Protein AF-A0AAE7NHY8-F1 (afdb_monomer_lite)

Secondary structure (DSSP, 8-state):
---SEEEEEPTTSEEEEEEPP-SSSSPPHHHHHHHHTT-EEEGGGTEEEEEHHHHHHHHHHHHTTTTTTGGG-

Foldseek 3Di:
DPQQWDWDDDPVQKIWIAGNDPVPPPQDPLNVLCVVLPWDQDVVSNTTIDHPVSVVVSVVCVVVVVPVVVVVD

Radius of gyration: 11.76 Å; chains: 1; bounding box: 28×27×30 Å

pLDDT: mean 73.17, std 14.22, range [38.75, 88.69]

Sequence (73 aa):
MFPPFTINKTDSGRVIVRPLEDGHGIKNRVDRLCEAFGGRYVDQEEGYVMTKAGVANMEAAYVKGRESFFWLL

Structure (mmCIF, N/CA/C/O backbone):
data_AF-A0AAE7NHY8-F1
#
_entry.id   AF-A0AAE7NHY8-F1
#
loop_
_atom_site.group_PDB
_atom_site.id
_atom_site.type_symbol
_atom_site.label_atom_id
_atom_site.label_alt_id
_atom_site.label_comp_id
_atom_site.label_asym_id
_atom_site.label_entity_id
_atom_site.label_seq_id
_atom_site.pdbx_PDB_ins_code
_atom_site.Cartn_x
_atom_site.Cartn_y
_atom_site.Cartn_z
_atom_site.occupancy
_atom_site.B_iso_or_equiv
_atom_site.auth_seq_id
_atom_site.auth_comp_id
_atom_site.auth_asym_id
_atom_site.auth_atom_id
_atom_site.pdbx_PDB_model_num
ATOM 1 N N . MET A 1 1 ? 15.118 7.714 -4.683 1.00 45.84 1 MET A N 1
ATOM 2 C CA . MET A 1 1 ? 14.097 7.474 -5.720 1.00 45.84 1 MET A CA 1
ATOM 3 C C . MET A 1 1 ? 12.750 7.646 -5.039 1.00 45.84 1 MET A C 1
ATOM 5 O O . MET A 1 1 ? 12.477 6.898 -4.109 1.00 45.84 1 MET A O 1
ATOM 9 N N . PHE A 1 2 ? 12.008 8.709 -5.361 1.00 48.03 2 PHE A N 1
ATOM 10 C CA . PHE A 1 2 ? 10.673 8.934 -4.795 1.00 48.03 2 PHE A CA 1
ATOM 11 C C . PHE A 1 2 ? 9.769 7.765 -5.219 1.00 48.03 2 PHE A C 1
ATOM 13 O O . PHE A 1 2 ? 9.857 7.357 -6.380 1.00 48.03 2 PHE A O 1
ATOM 20 N N . PRO A 1 3 ? 8.965 7.175 -4.322 1.00 59.34 3 PRO A N 1
ATOM 21 C CA . PRO A 1 3 ? 8.014 6.157 -4.740 1.00 59.34 3 PRO A CA 1
ATOM 22 C C . PRO A 1 3 ? 7.046 6.753 -5.784 1.00 59.34 3 PRO A C 1
ATOM 24 O O . PRO A 1 3 ? 6.570 7.870 -5.577 1.00 59.34 3 PRO A O 1
ATOM 27 N N . PRO A 1 4 ? 6.739 6.052 -6.892 1.00 72.19 4 PRO A N 1
ATOM 28 C CA . PRO A 1 4 ? 5.797 6.487 -7.923 1.00 72.19 4 PRO A CA 1
ATOM 29 C C . PRO A 1 4 ? 4.352 6.291 -7.435 1.00 72.19 4 PRO A C 1
ATOM 31 O O . PRO A 1 4 ? 3.524 5.684 -8.109 1.00 72.19 4 PRO A O 1
ATOM 34 N N . PHE A 1 5 ? 4.066 6.716 -6.204 1.00 73.94 5 PHE A N 1
ATOM 35 C CA . PHE A 1 5 ? 2.752 6.634 -5.589 1.00 73.94 5 PHE A CA 1
ATOM 36 C C . PHE A 1 5 ? 2.590 7.658 -4.473 1.00 73.94 5 PHE A C 1
ATOM 38 O O . PHE A 1 5 ? 3.549 8.047 -3.805 1.00 73.94 5 PHE A O 1
ATOM 45 N N . THR A 1 6 ? 1.347 8.070 -4.250 1.00 79.50 6 THR A N 1
ATOM 46 C CA . THR A 1 6 ? 0.961 8.941 -3.140 1.00 79.50 6 THR A CA 1
ATOM 47 C C . THR A 1 6 ? 0.103 8.174 -2.144 1.00 79.50 6 THR A C 1
ATOM 49 O O . THR A 1 6 ? -0.642 7.266 -2.510 1.00 79.50 6 THR A O 1
ATOM 52 N N . ILE A 1 7 ? 0.237 8.514 -0.862 1.00 81.88 7 ILE A N 1
ATOM 53 C CA . ILE A 1 7 ? -0.484 7.868 0.234 1.00 81.88 7 ILE A CA 1
ATOM 54 C C . ILE A 1 7 ? -1.354 8.922 0.922 1.00 81.88 7 ILE A C 1
ATOM 56 O O . ILE A 1 7 ? -0.837 9.800 1.611 1.00 81.88 7 ILE A O 1
ATOM 60 N N . ASN A 1 8 ? -2.672 8.811 0.779 1.00 81.31 8 ASN A N 1
ATOM 61 C CA . ASN A 1 8 ? -3.644 9.665 1.455 1.00 81.31 8 ASN A CA 1
ATOM 62 C C . ASN A 1 8 ? -4.253 8.920 2.646 1.00 81.31 8 ASN A C 1
ATOM 64 O O . ASN A 1 8 ? -4.741 7.799 2.516 1.00 81.31 8 ASN A O 1
ATOM 68 N N . LYS A 1 9 ? -4.217 9.519 3.838 1.00 76.06 9 LYS A N 1
ATOM 69 C CA . LYS A 1 9 ? -4.869 8.946 5.024 1.00 76.06 9 LYS A CA 1
ATOM 70 C C . LYS A 1 9 ? -6.319 9.408 5.065 1.00 76.06 9 LYS A C 1
ATOM 72 O O . LYS A 1 9 ? -6.578 10.597 4.939 1.00 76.06 9 LYS A O 1
ATOM 77 N N . THR A 1 10 ? -7.237 8.473 5.282 1.00 71.50 10 THR A N 1
ATOM 78 C CA . THR A 1 10 ? -8.647 8.786 5.548 1.00 71.50 10 THR A CA 1
ATOM 79 C C . THR A 1 10 ? -8.906 8.767 7.055 1.00 71.50 10 THR A C 1
ATOM 81 O O . THR A 1 10 ? -8.266 8.002 7.785 1.00 71.50 10 THR A O 1
ATOM 84 N N . ASP A 1 11 ? -9.873 9.559 7.520 1.00 65.94 11 ASP A N 1
ATOM 8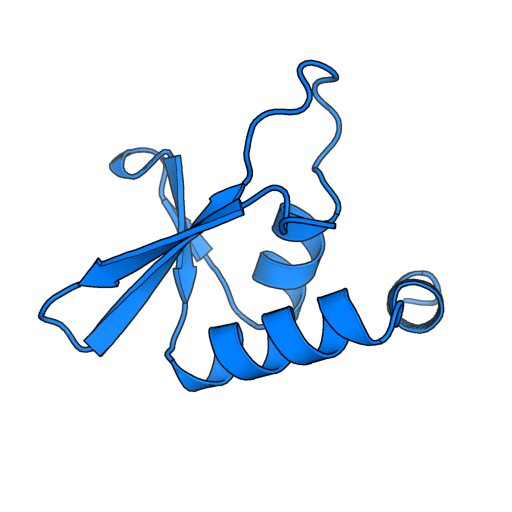5 C CA . ASP A 1 11 ? -10.294 9.621 8.930 1.00 65.94 11 ASP A CA 1
ATOM 86 C C . ASP A 1 11 ? -10.768 8.265 9.488 1.00 65.94 11 ASP A C 1
ATOM 88 O O . ASP A 1 11 ? -10.667 7.996 10.681 1.00 65.94 11 ASP A O 1
ATOM 92 N N . SER A 1 12 ? -11.223 7.349 8.628 1.00 67.88 12 SER A N 1
ATOM 93 C CA . SER A 1 12 ? -11.747 6.033 9.025 1.00 67.88 12 SER A CA 1
ATOM 94 C C . SER A 1 12 ? -10.670 4.970 9.308 1.00 67.88 12 SER A C 1
ATOM 96 O O . SER A 1 12 ? -10.969 3.776 9.311 1.00 67.88 12 SER A O 1
ATOM 98 N N . GLY A 1 13 ? -9.401 5.359 9.480 1.00 69.88 13 GLY A N 1
ATOM 99 C CA . GLY A 1 13 ? -8.286 4.424 9.703 1.00 69.88 13 GLY A CA 1
ATOM 100 C C . GLY A 1 13 ? -7.871 3.622 8.461 1.00 69.88 13 GLY A C 1
ATOM 101 O O . GLY A 1 13 ? -7.035 2.717 8.550 1.00 69.88 13 GLY A O 1
ATOM 102 N N . ARG A 1 14 ? -8.434 3.959 7.296 1.00 77.00 14 ARG A N 1
ATOM 103 C CA . ARG A 1 14 ? -8.052 3.418 5.990 1.00 77.00 14 ARG A CA 1
ATOM 104 C C . ARG A 1 14 ? -7.080 4.367 5.301 1.00 77.00 14 ARG A C 1
ATOM 106 O O . ARG A 1 14 ? -7.084 5.576 5.538 1.00 77.00 14 ARG A O 1
ATOM 113 N N . VAL A 1 15 ? -6.232 3.814 4.455 1.00 86.50 15 VAL A N 1
ATOM 114 C CA . VAL A 1 15 ? -5.200 4.543 3.727 1.00 86.50 15 VAL A CA 1
ATOM 115 C C . VAL A 1 15 ? -5.385 4.272 2.246 1.00 86.50 15 VAL A C 1
ATOM 117 O O . VAL A 1 15 ? -5.627 3.136 1.859 1.00 86.50 15 VAL A O 1
ATOM 120 N N . ILE A 1 16 ? -5.287 5.309 1.430 1.00 85.50 16 ILE A N 1
ATOM 121 C CA . ILE A 1 16 ? -5.464 5.239 -0.013 1.00 85.50 16 ILE A CA 1
ATOM 122 C C . ILE A 1 16 ? -4.106 5.398 -0.654 1.00 85.50 16 ILE A C 1
ATOM 124 O O . ILE A 1 16 ? -3.452 6.425 -0.486 1.00 85.50 16 ILE A O 1
ATOM 128 N N . VAL A 1 17 ? -3.689 4.374 -1.381 1.00 85.25 17 VAL A N 1
ATOM 129 C CA . VAL A 1 17 ? -2.482 4.409 -2.191 1.00 85.25 17 VAL A CA 1
ATOM 130 C C . VAL A 1 17 ? -2.888 4.696 -3.626 1.00 85.25 17 VAL A C 1
ATOM 132 O O . VAL A 1 17 ? -3.574 3.885 -4.241 1.00 85.25 17 VAL A O 1
ATOM 135 N N . ARG A 1 18 ? -2.453 5.830 -4.168 1.00 84.94 18 ARG A N 1
ATOM 136 C CA . ARG A 1 18 ? -2.644 6.168 -5.581 1.00 84.94 18 ARG A CA 1
ATOM 137 C C . ARG A 1 18 ? -1.333 5.939 -6.326 1.00 84.94 18 ARG A C 1
ATOM 139 O O . ARG A 1 18 ? -0.373 6.667 -6.050 1.00 84.94 18 ARG A O 1
ATOM 146 N N . PRO A 1 19 ? -1.253 4.939 -7.217 1.00 76.81 19 PRO A N 1
ATOM 147 C CA . PRO A 1 19 ? -0.150 4.830 -8.161 1.00 76.81 19 PRO A CA 1
ATOM 148 C C . PRO A 1 19 ? -0.103 6.101 -9.014 1.00 76.81 19 PRO A C 1
ATOM 150 O O . PRO A 1 19 ? -1.145 6.599 -9.430 1.00 76.81 19 PRO A O 1
ATOM 153 N N . LEU A 1 20 ? 1.084 6.643 -9.276 1.00 72.50 20 LEU A N 1
ATOM 154 C CA . LEU A 1 20 ? 1.225 7.640 -10.333 1.00 72.50 20 LEU A CA 1
ATOM 155 C C . LEU A 1 20 ? 1.167 6.891 -11.667 1.00 72.50 20 LEU A C 1
ATOM 157 O O . LEU A 1 20 ? 1.899 5.916 -11.854 1.00 72.50 20 LEU A O 1
ATOM 161 N N . GLU A 1 21 ? 0.251 7.296 -12.547 1.00 64.06 21 GLU A N 1
ATOM 162 C CA . GLU A 1 21 ? 0.100 6.714 -13.881 1.00 64.06 21 GLU A CA 1
ATOM 163 C C . GLU A 1 21 ? 1.428 6.785 -14.641 1.00 64.06 21 GLU A C 1
ATOM 165 O O . GLU A 1 21 ? 2.001 7.861 -14.804 1.00 64.06 21 GLU A O 1
ATOM 170 N N . ASP A 1 22 ? 1.901 5.641 -15.134 1.00 54.47 22 ASP A N 1
ATOM 171 C CA . ASP A 1 22 ? 3.092 5.581 -15.989 1.00 54.47 22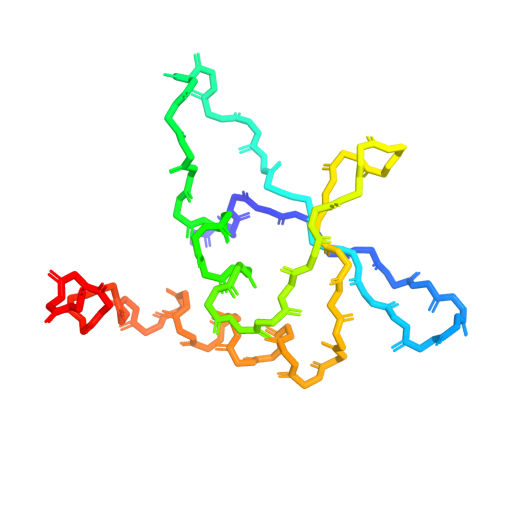 ASP A CA 1
ATOM 172 C C . ASP A 1 22 ? 2.720 5.701 -17.485 1.00 54.47 22 ASP A C 1
ATOM 174 O O . ASP A 1 22 ? 3.543 5.472 -18.358 1.00 54.47 22 ASP A O 1
ATOM 178 N N . GLY A 1 23 ? 1.464 6.023 -17.826 1.00 48.50 23 GLY A N 1
ATOM 179 C CA . GLY A 1 23 ? 1.005 6.241 -19.210 1.00 48.50 23 GLY A CA 1
ATOM 180 C C . GLY A 1 23 ? 1.005 5.004 -20.127 1.00 48.50 23 GLY A C 1
ATOM 181 O O . GLY A 1 23 ? 0.602 5.097 -21.284 1.00 48.50 23 GLY A O 1
ATOM 182 N N . HIS A 1 24 ? 1.426 3.836 -19.633 1.00 52.25 24 HIS A N 1
ATOM 183 C CA . HIS A 1 24 ? 1.620 2.625 -20.440 1.00 52.25 24 HIS A CA 1
ATOM 184 C C . HIS A 1 24 ? 0.460 1.611 -20.397 1.00 52.25 24 HIS A C 1
ATOM 186 O O . HIS A 1 24 ? 0.549 0.571 -21.049 1.00 52.25 24 HIS A O 1
ATOM 192 N N . GLY A 1 25 ? -0.618 1.857 -19.639 1.00 53.06 25 GLY A N 1
ATOM 193 C CA . GLY A 1 25 ? -1.780 0.948 -19.542 1.00 53.06 25 GLY A CA 1
ATOM 194 C C . GLY A 1 25 ? -1.487 -0.436 -18.929 1.00 53.06 25 GLY A C 1
ATOM 195 O O . GLY A 1 25 ? -2.381 -1.271 -18.804 1.00 53.06 25 GLY A O 1
ATOM 196 N N . ILE A 1 26 ? -0.239 -0.692 -18.529 1.00 55.97 26 ILE A N 1
ATOM 197 C CA . ILE A 1 26 ? 0.195 -1.890 -17.811 1.00 55.97 26 ILE A CA 1
ATOM 198 C C . ILE A 1 26 ? 0.090 -1.589 -16.319 1.00 55.97 26 ILE A C 1
ATOM 200 O O . ILE A 1 26 ? 0.706 -0.631 -15.860 1.00 55.97 26 ILE A O 1
ATOM 204 N N . LYS A 1 27 ? -0.617 -2.444 -15.560 1.00 66.12 27 LYS A N 1
ATOM 205 C CA . LYS A 1 27 ? -0.664 -2.364 -14.090 1.00 66.12 27 LYS A CA 1
ATOM 206 C C . LYS A 1 27 ? 0.742 -2.209 -13.520 1.00 66.12 27 LYS A C 1
ATOM 208 O O . LYS A 1 27 ? 1.582 -3.115 -13.659 1.00 66.12 27 LYS A O 1
ATOM 213 N N . ASN A 1 28 ? 0.947 -1.069 -12.878 1.00 73.44 28 ASN A N 1
ATOM 214 C CA . ASN A 1 28 ? 2.208 -0.574 -12.372 1.00 73.44 28 ASN A CA 1
ATOM 215 C C . ASN A 1 28 ? 2.667 -1.497 -11.238 1.00 73.44 28 ASN A C 1
ATOM 217 O O . ASN A 1 28 ? 1.895 -2.252 -10.640 1.00 73.44 28 ASN A O 1
ATOM 221 N N . ARG A 1 29 ? 3.950 -1.421 -10.890 1.00 75.12 29 ARG A N 1
ATOM 222 C CA . ARG A 1 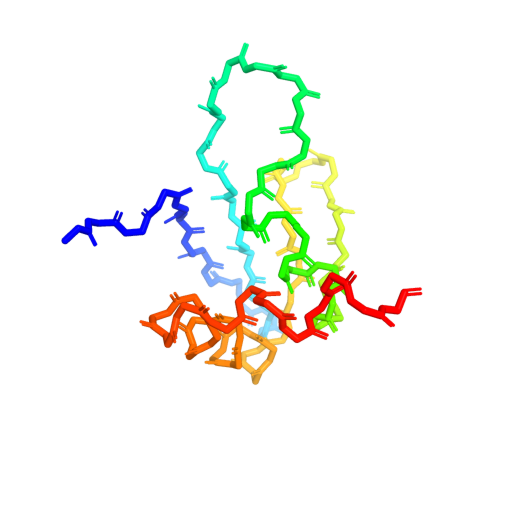29 ? 4.507 -2.165 -9.751 1.00 75.12 29 ARG A CA 1
ATOM 223 C C . ARG A 1 29 ? 3.703 -1.955 -8.460 1.00 75.12 29 ARG A C 1
ATOM 225 O O . ARG A 1 29 ? 3.535 -2.882 -7.671 1.00 75.12 29 ARG A O 1
ATOM 232 N N . VAL A 1 30 ? 3.226 -0.732 -8.252 1.00 78.31 30 VAL A N 1
ATOM 233 C CA . VAL A 1 30 ? 2.482 -0.325 -7.058 1.00 78.31 30 VAL A CA 1
ATOM 234 C C . VAL A 1 30 ? 1.122 -1.010 -7.010 1.00 78.31 30 VAL A C 1
ATOM 236 O O . VAL A 1 30 ? 0.810 -1.603 -5.986 1.00 78.31 30 VAL A O 1
ATOM 239 N N . ASP A 1 31 ? 0.368 -1.015 -8.111 1.00 81.19 31 ASP A N 1
ATOM 240 C CA . ASP A 1 31 ? -0.934 -1.680 -8.226 1.00 81.19 31 ASP A CA 1
ATOM 241 C C . ASP A 1 31 ? -0.865 -3.141 -7.790 1.00 81.19 31 ASP A C 1
ATOM 243 O O . ASP A 1 31 ? -1.633 -3.587 -6.939 1.00 81.19 31 ASP A O 1
ATOM 247 N N . ARG A 1 32 ? 0.126 -3.874 -8.306 1.00 80.38 32 ARG A N 1
ATOM 248 C CA . ARG A 1 32 ? 0.298 -5.301 -8.004 1.00 80.38 32 ARG A CA 1
ATOM 249 C C . ARG A 1 32 ? 0.623 -5.540 -6.537 1.00 80.38 32 ARG A C 1
ATOM 251 O O . ARG A 1 32 ? 0.098 -6.470 -5.930 1.00 80.38 32 ARG A O 1
ATOM 258 N N . LEU A 1 33 ? 1.488 -4.708 -5.956 1.00 82.06 33 LEU A N 1
ATOM 259 C CA . LEU A 1 33 ? 1.814 -4.811 -4.537 1.00 82.06 33 LEU A CA 1
ATOM 260 C C . LEU A 1 33 ? 0.607 -4.432 -3.672 1.00 82.06 33 LEU A C 1
ATOM 262 O O . LEU A 1 33 ? 0.340 -5.101 -2.678 1.00 82.06 33 LEU A O 1
ATOM 266 N N . CYS A 1 34 ? -0.149 -3.403 -4.055 1.00 85.56 34 CYS A N 1
ATOM 267 C CA . CYS A 1 34 ? -1.390 -3.050 -3.384 1.00 85.56 34 CYS A CA 1
ATOM 268 C C . CYS A 1 34 ? -2.355 -4.237 -3.370 1.00 85.56 34 CYS A C 1
ATOM 270 O O . CYS A 1 34 ? -2.803 -4.610 -2.291 1.00 85.56 34 CYS A O 1
ATOM 272 N N . GLU A 1 35 ? -2.603 -4.888 -4.507 1.00 85.25 35 GLU A N 1
ATOM 273 C CA . GLU A 1 35 ? -3.453 -6.084 -4.582 1.00 85.25 35 GLU A CA 1
ATOM 274 C C . GLU A 1 35 ? -2.917 -7.237 -3.713 1.00 85.25 35 GLU A C 1
ATOM 276 O O . GLU A 1 35 ? -3.666 -7.821 -2.928 1.00 85.25 35 GLU A O 1
ATOM 281 N N . ALA A 1 36 ? -1.611 -7.517 -3.771 1.00 84.69 36 ALA A N 1
ATOM 282 C CA . ALA A 1 36 ? -0.977 -8.596 -3.009 1.00 84.69 36 ALA A CA 1
ATOM 283 C C . ALA A 1 36 ? -1.061 -8.408 -1.483 1.00 84.69 36 ALA A C 1
ATOM 285 O O . ALA A 1 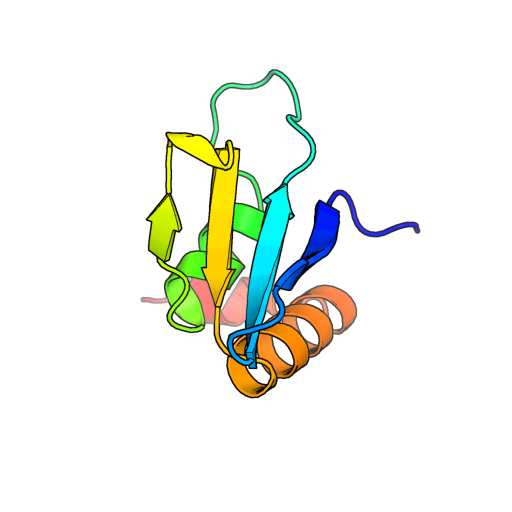36 ? -1.159 -9.382 -0.736 1.00 84.69 36 ALA A O 1
ATOM 286 N N . PHE A 1 37 ? -1.042 -7.162 -1.006 1.00 86.19 37 PHE A N 1
ATOM 287 C CA . PHE A 1 37 ? -1.141 -6.825 0.418 1.00 86.19 37 PHE A CA 1
ATOM 288 C C . PHE A 1 37 ? -2.569 -6.456 0.856 1.00 86.19 37 PHE A C 1
ATOM 290 O O . PHE A 1 37 ? -2.757 -5.810 1.892 1.00 86.19 37 PHE A O 1
ATOM 297 N N . GLY A 1 38 ? -3.581 -6.891 0.096 1.00 84.81 38 GLY A N 1
ATOM 298 C CA . GLY A 1 38 ? -4.995 -6.780 0.467 1.00 84.81 38 GLY A CA 1
ATOM 299 C C . GLY A 1 38 ? -5.629 -5.423 0.161 1.00 84.81 38 GLY A C 1
ATOM 300 O O . GLY A 1 38 ? -6.629 -5.053 0.776 1.00 84.81 38 GLY A O 1
ATOM 301 N N . GLY A 1 39 ? -5.039 -4.661 -0.754 1.00 87.38 39 GLY A N 1
ATOM 302 C CA . GLY A 1 39 ? -5.596 -3.423 -1.267 1.00 87.38 39 GLY A CA 1
ATOM 303 C C . GLY A 1 39 ? -6.719 -3.665 -2.254 1.00 87.38 39 GLY A C 1
ATOM 304 O O . GLY A 1 39 ? -6.652 -4.546 -3.107 1.00 87.38 39 GLY A O 1
ATOM 305 N N . ARG A 1 40 ? -7.763 -2.845 -2.140 1.00 87.50 40 ARG A N 1
ATOM 306 C CA . ARG A 1 40 ? -8.914 -2.873 -3.036 1.00 87.50 40 ARG A CA 1
ATOM 307 C C . ARG A 1 40 ? -8.954 -1.590 -3.842 1.00 87.50 40 ARG A C 1
ATOM 309 O O . ARG A 1 40 ? -9.008 -0.512 -3.253 1.00 87.50 40 ARG A O 1
ATOM 316 N N . TYR A 1 41 ? -8.948 -1.721 -5.163 1.00 86.12 41 TYR A N 1
ATOM 317 C CA . TYR A 1 41 ? -9.097 -0.574 -6.046 1.00 86.12 41 TYR A CA 1
ATOM 318 C C . TYR A 1 41 ? -10.484 0.054 -5.871 1.00 86.12 41 TYR A C 1
ATOM 320 O O . TYR A 1 41 ? -11.499 -0.652 -5.833 1.00 86.12 41 TYR A O 1
ATOM 328 N N . VAL A 1 42 ? -10.510 1.374 -5.729 1.00 85.44 42 VAL A N 1
ATOM 329 C CA . VAL A 1 42 ? -11.710 2.197 -5.636 1.00 85.44 42 VAL A CA 1
ATOM 330 C C . VAL A 1 42 ? -11.612 3.264 -6.711 1.00 85.44 42 VAL A C 1
ATOM 332 O O . VAL A 1 42 ? -10.801 4.179 -6.611 1.00 85.44 42 VAL A O 1
ATOM 335 N N . ASP A 1 43 ? -12.470 3.122 -7.717 1.00 79.31 43 ASP A N 1
ATOM 336 C CA . ASP A 1 43 ? -12.528 3.974 -8.907 1.00 79.31 43 ASP A CA 1
ATOM 337 C C . ASP A 1 43 ? -12.710 5.458 -8.553 1.00 79.31 43 ASP A C 1
ATOM 339 O O . ASP A 1 43 ? -11.947 6.302 -8.999 1.00 79.31 43 ASP A O 1
ATOM 343 N N . GLN A 1 44 ? -13.617 5.764 -7.616 1.00 79.94 44 GLN A N 1
ATOM 344 C CA . GLN A 1 44 ? -13.883 7.134 -7.155 1.00 79.94 44 GLN A CA 1
ATOM 345 C C . GLN A 1 44 ? -12.655 7.847 -6.561 1.00 79.94 44 GLN A C 1
ATOM 347 O O . GLN A 1 44 ? -12.577 9.071 -6.588 1.00 79.94 44 GLN A O 1
ATOM 352 N N . GLU A 1 45 ? -11.726 7.090 -5.980 1.00 76.75 45 GLU A N 1
ATOM 353 C CA . GLU A 1 45 ? -10.511 7.617 -5.352 1.00 76.75 45 GLU A CA 1
ATOM 354 C C . GLU A 1 45 ? -9.282 7.426 -6.246 1.00 76.75 45 GLU A C 1
ATOM 356 O O . GLU A 1 45 ? -8.175 7.761 -5.816 1.00 76.75 45 GLU A O 1
ATOM 361 N N . GLU A 1 46 ? -9.471 6.843 -7.437 1.00 80.75 46 GLU A N 1
ATOM 362 C CA . GLU A 1 46 ? -8.433 6.469 -8.401 1.00 80.75 46 GLU A CA 1
ATOM 363 C C . GLU A 1 46 ? -7.235 5.789 -7.715 1.00 80.75 46 GLU A C 1
ATOM 365 O O . GLU A 1 46 ? -6.068 6.128 -7.922 1.00 80.75 46 GLU A O 1
ATOM 370 N N . GLY A 1 47 ? -7.518 4.850 -6.805 1.00 85.31 47 GLY A N 1
ATOM 371 C CA . GLY A 1 47 ? -6.482 4.259 -5.963 1.00 85.31 47 GLY A CA 1
ATOM 372 C C . GLY A 1 47 ? -6.921 3.062 -5.133 1.00 85.31 47 GLY A C 1
ATOM 373 O O . GLY A 1 47 ? -8.076 2.642 -5.131 1.00 85.31 47 GLY A O 1
ATOM 374 N N . TYR A 1 48 ? -5.967 2.501 -4.397 1.00 87.62 48 TYR A N 1
ATOM 375 C CA . TYR A 1 48 ? -6.144 1.314 -3.573 1.00 87.62 48 TYR A CA 1
ATOM 376 C C . TYR A 1 48 ? -6.388 1.677 -2.119 1.00 87.62 48 TYR A C 1
ATOM 378 O O . TYR A 1 48 ? -5.505 2.185 -1.428 1.00 87.62 48 TYR A O 1
ATOM 386 N N . VAL A 1 49 ? -7.571 1.333 -1.624 1.00 88.69 49 VAL A N 1
ATOM 387 C CA . VAL A 1 49 ? -7.887 1.398 -0.200 1.00 88.69 49 VAL A CA 1
ATOM 388 C C . VAL A 1 49 ? -7.233 0.216 0.509 1.00 88.69 49 VAL A C 1
ATOM 390 O O . VAL A 1 49 ? -7.459 -0.944 0.165 1.00 88.69 49 VAL A O 1
ATOM 393 N N . MET A 1 50 ? -6.437 0.518 1.529 1.00 88.25 50 MET A N 1
ATOM 394 C CA . MET A 1 50 ? -5.631 -0.419 2.302 1.00 88.25 50 MET A CA 1
ATOM 395 C C . MET A 1 50 ? -5.689 -0.103 3.797 1.00 88.25 50 MET A C 1
ATOM 397 O O . MET A 1 50 ? -5.968 1.019 4.226 1.00 88.25 50 MET A O 1
ATOM 401 N N . THR A 1 51 ? -5.388 -1.100 4.626 1.00 87.75 51 THR A N 1
ATOM 402 C CA . THR A 1 51 ? -5.134 -0.868 6.053 1.00 87.75 51 THR A CA 1
ATOM 403 C C . THR A 1 51 ? -3.743 -0.269 6.250 1.00 87.75 51 THR A C 1
ATOM 405 O O . THR A 1 51 ? -2.839 -0.480 5.441 1.00 87.75 51 THR A O 1
ATOM 408 N N . LYS A 1 52 ? -3.524 0.417 7.377 1.00 84.12 52 LYS A N 1
ATOM 409 C CA . LYS A 1 52 ? -2.198 0.944 7.744 1.00 84.12 52 LYS A CA 1
ATOM 410 C C . LYS A 1 52 ? -1.106 -0.140 7.743 1.00 84.12 52 LYS A C 1
ATOM 412 O O . LYS A 1 52 ? 0.019 0.127 7.336 1.00 84.12 52 LYS A O 1
ATOM 417 N N . ALA A 1 53 ? -1.446 -1.360 8.169 1.00 83.81 53 ALA A N 1
ATOM 418 C CA . ALA A 1 53 ? -0.525 -2.497 8.161 1.00 83.81 53 ALA A CA 1
ATOM 419 C C . ALA A 1 53 ? -0.221 -2.982 6.730 1.00 83.81 53 ALA A C 1
ATOM 421 O O . ALA A 1 53 ? 0.929 -3.276 6.415 1.00 83.81 53 ALA A O 1
ATOM 422 N N . GLY A 1 54 ? -1.233 -3.025 5.854 1.00 84.19 54 GLY A N 1
ATOM 423 C CA . GLY A 1 54 ? -1.062 -3.367 4.439 1.00 84.19 54 GLY A CA 1
ATOM 424 C C . GLY A 1 54 ? -0.146 -2.383 3.710 1.00 84.19 54 GLY A C 1
ATOM 425 O O . GLY A 1 54 ? 0.758 -2.809 2.997 1.00 84.19 54 GLY A O 1
ATOM 426 N N . VAL A 1 55 ? -0.306 -1.080 3.967 1.00 84.38 55 VAL A N 1
ATOM 427 C CA . VAL A 1 55 ? 0.566 -0.039 3.398 1.00 84.38 55 VAL A CA 1
ATOM 428 C C . VAL A 1 55 ? 2.009 -0.185 3.877 1.00 84.38 55 VAL A C 1
ATOM 430 O O . VAL A 1 55 ? 2.911 -0.202 3.050 1.00 84.38 55 VAL A O 1
ATOM 433 N N . ALA A 1 56 ? 2.241 -0.3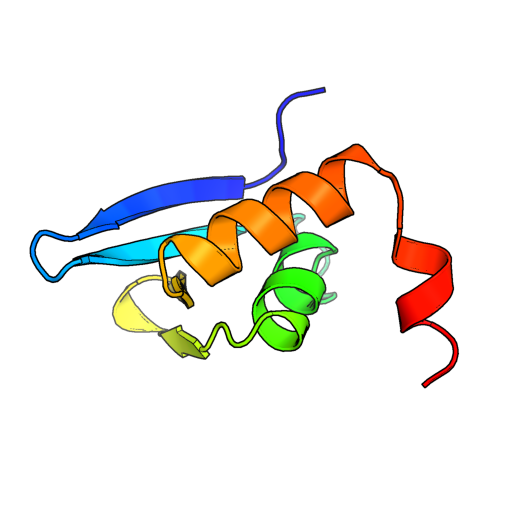91 5.177 1.00 83.56 56 ALA A N 1
ATOM 434 C CA . ALA 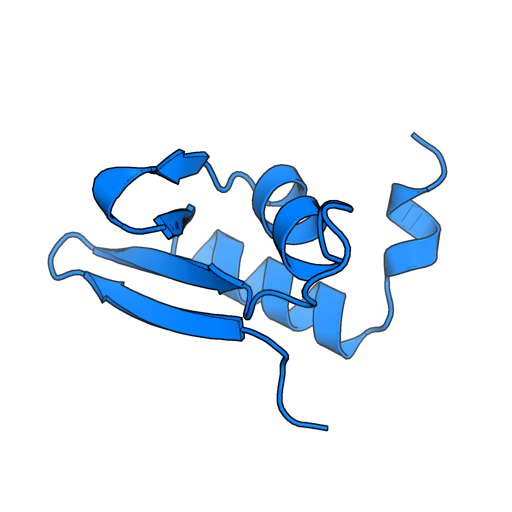A 1 56 ? 3.597 -0.578 5.699 1.00 83.56 56 ALA A CA 1
ATOM 435 C C . ALA A 1 56 ? 4.302 -1.811 5.093 1.00 83.56 56 ALA A C 1
ATOM 437 O O . ALA A 1 56 ? 5.495 -1.761 4.788 1.00 83.56 56 ALA A O 1
ATOM 438 N N . ASN A 1 57 ? 3.568 -2.910 4.883 1.00 83.38 57 ASN A N 1
ATOM 439 C CA . ASN A 1 57 ? 4.096 -4.102 4.215 1.00 83.38 57 ASN A CA 1
ATOM 440 C C . ASN A 1 57 ? 4.374 -3.859 2.726 1.00 83.38 57 ASN A C 1
ATOM 442 O O . ASN A 1 57 ? 5.413 -4.296 2.226 1.00 83.38 57 ASN A O 1
ATOM 446 N N . MET A 1 58 ? 3.491 -3.127 2.041 1.00 84.12 58 MET A N 1
ATOM 447 C CA . MET A 1 58 ? 3.681 -2.730 0.649 1.00 84.12 58 MET A CA 1
ATOM 448 C C . MET A 1 58 ? 4.921 -1.850 0.487 1.00 84.12 58 MET A C 1
ATOM 450 O O . MET A 1 58 ? 5.788 -2.174 -0.323 1.00 84.12 58 MET A O 1
ATOM 454 N N . GLU A 1 59 ? 5.060 -0.800 1.300 1.00 81.38 59 GLU A N 1
ATOM 455 C CA . GLU A 1 59 ? 6.227 0.085 1.283 1.00 81.38 59 GLU A CA 1
ATOM 456 C C . GLU A 1 59 ? 7.514 -0.702 1.557 1.00 81.38 59 GLU A C 1
ATOM 458 O O . GLU A 1 59 ? 8.497 -0.569 0.828 1.00 81.38 59 GLU A O 1
ATOM 463 N N . ALA A 1 60 ? 7.506 -1.601 2.547 1.00 81.12 60 ALA A N 1
ATOM 464 C CA . ALA A 1 60 ? 8.657 -2.450 2.839 1.00 81.12 60 ALA A CA 1
ATOM 465 C C . ALA A 1 60 ? 9.013 -3.393 1.674 1.00 81.12 60 ALA A C 1
ATOM 467 O O . ALA A 1 60 ? 10.197 -3.617 1.408 1.00 81.12 60 ALA A O 1
ATOM 468 N N . ALA A 1 61 ? 8.024 -3.950 0.969 1.00 79.50 61 ALA A N 1
ATOM 469 C CA . ALA A 1 61 ? 8.243 -4.786 -0.212 1.00 79.50 61 ALA A CA 1
ATOM 470 C C . ALA A 1 61 ? 8.747 -3.970 -1.415 1.00 79.50 61 ALA A C 1
ATOM 472 O O . ALA A 1 61 ? 9.627 -4.430 -2.150 1.00 79.50 61 ALA A O 1
ATOM 473 N N . TYR A 1 62 ? 8.248 -2.741 -1.569 1.00 76.12 62 TYR A N 1
ATOM 474 C CA . TYR A 1 62 ? 8.683 -1.788 -2.583 1.00 76.12 62 TYR A CA 1
ATOM 475 C C . TYR A 1 62 ? 10.157 -1.397 -2.382 1.00 76.12 62 TYR A C 1
ATOM 477 O O . TYR A 1 62 ? 10.973 -1.547 -3.293 1.00 76.12 62 TYR A O 1
ATOM 485 N N . VAL A 1 63 ? 10.538 -1.000 -1.163 1.00 75.94 63 VAL A N 1
ATOM 486 C CA . VAL A 1 63 ? 11.921 -0.624 -0.814 1.00 75.94 63 VAL A CA 1
ATOM 487 C C . VAL A 1 63 ? 12.892 -1.797 -0.976 1.00 75.94 63 VAL A C 1
ATOM 489 O O . VAL A 1 63 ? 14.011 -1.614 -1.446 1.00 75.94 63 VAL A O 1
ATOM 492 N N . LYS A 1 64 ? 12.473 -3.017 -0.622 1.00 71.81 64 LYS A N 1
ATOM 493 C CA . LYS A 1 64 ? 13.333 -4.210 -0.684 1.00 71.81 64 LYS A CA 1
ATOM 494 C C . LYS A 1 64 ? 13.533 -4.779 -2.091 1.00 71.81 64 LYS A C 1
ATOM 496 O O . LYS A 1 64 ? 14.236 -5.776 -2.216 1.00 71.81 64 LYS A O 1
ATOM 501 N N . GLY A 1 65 ? 12.889 -4.231 -3.127 1.00 64.88 65 GLY A N 1
ATOM 502 C CA . GLY A 1 65 ? 12.955 -4.824 -4.470 1.00 64.88 65 GLY A CA 1
ATOM 503 C C . GLY A 1 65 ? 12.383 -6.246 -4.526 1.00 64.88 65 GLY A C 1
ATOM 504 O O . GLY A 1 65 ? 12.748 -7.015 -5.408 1.00 64.88 65 GLY A O 1
ATOM 505 N N . ARG A 1 66 ? 11.510 -6.625 -3.574 1.00 55.19 66 ARG A N 1
ATOM 506 C CA . ARG A 1 66 ? 10.970 -7.991 -3.396 1.00 55.19 66 ARG A CA 1
ATOM 507 C C . ARG A 1 66 ? 9.927 -8.372 -4.458 1.00 55.19 66 ARG A C 1
ATOM 509 O O . ARG A 1 66 ? 8.984 -9.103 -4.181 1.00 55.19 66 ARG A O 1
ATOM 516 N N . GLU A 1 67 ? 10.106 -7.892 -5.680 1.00 51.94 67 GLU A N 1
ATOM 517 C CA . GLU A 1 67 ? 9.278 -8.257 -6.823 1.00 51.94 67 GLU A CA 1
ATOM 518 C C . GLU A 1 67 ? 9.514 -9.720 -7.204 1.00 51.94 67 GLU A C 1
ATOM 520 O O . GLU A 1 67 ? 8.546 -10.449 -7.378 1.00 51.94 67 GLU A O 1
ATOM 525 N N . SER A 1 68 ? 10.761 -10.209 -7.201 1.00 45.50 68 SER A N 1
ATOM 526 C CA . SER A 1 68 ? 11.104 -11.556 -7.695 1.00 45.50 68 SER A CA 1
ATOM 527 C C . SER A 1 68 ? 10.388 -12.722 -6.997 1.00 45.50 68 SER A C 1
ATOM 529 O O . SER A 1 68 ? 10.340 -13.810 -7.556 1.00 45.50 68 SER A O 1
ATOM 531 N N . PHE A 1 69 ? 9.825 -12.521 -5.801 1.00 45.97 69 PHE A N 1
ATOM 532 C CA . PHE A 1 69 ? 9.078 -13.563 -5.084 1.00 45.97 69 PHE A CA 1
ATOM 533 C C . PHE A 1 69 ? 7.593 -13.637 -5.467 1.00 45.97 69 PHE A C 1
ATOM 535 O O . PHE A 1 69 ? 7.000 -14.701 -5.342 1.00 45.97 69 PHE A O 1
ATOM 542 N N . PHE A 1 70 ? 6.994 -12.541 -5.944 1.00 47.72 70 PHE A N 1
ATOM 543 C CA . PHE A 1 70 ? 5.588 -12.516 -6.371 1.00 47.72 70 PHE A CA 1
ATOM 544 C C . PHE A 1 70 ? 5.397 -12.900 -7.848 1.00 47.72 70 PHE A C 1
ATOM 546 O O . PHE A 1 70 ? 4.269 -13.089 -8.277 1.00 47.72 70 PHE A O 1
ATOM 553 N N . TRP A 1 71 ? 6.487 -13.051 -8.610 1.00 44.81 71 TRP A N 1
ATOM 554 C CA . TRP A 1 71 ? 6.488 -13.540 -9.999 1.00 44.81 71 TRP A CA 1
ATOM 555 C C . TRP A 1 71 ? 6.529 -15.079 -10.124 1.00 44.81 71 TRP A C 1
ATOM 557 O O . TRP A 1 71 ? 6.612 -15.593 -11.236 1.00 44.81 71 TRP A O 1
ATOM 567 N N . LEU A 1 72 ? 6.513 -15.813 -9.005 1.00 38.75 72 LEU A N 1
ATOM 568 C CA . LEU A 1 72 ? 6.559 -17.286 -8.959 1.00 38.75 72 LEU A CA 1
ATOM 569 C C . LEU A 1 72 ? 5.233 -17.938 -8.511 1.00 38.75 72 LEU A C 1
ATOM 571 O O . LEU A 1 72 ? 5.211 -19.144 -8.269 1.00 38.75 72 LEU A O 1
ATOM 575 N N . LEU A 1 73 ? 4.150 -17.163 -8.396 1.00 38.97 73 LEU A N 1
ATOM 576 C CA . LEU A 1 73 ? 2.783 -17.634 -8.127 1.00 38.97 73 LEU A CA 1
ATOM 577 C C . LEU A 1 73 ? 1.867 -17.232 -9.284 1.00 38.97 73 LEU A C 1
ATOM 579 O O . LEU A 1 73 ? 0.966 -18.038 -9.599 1.00 38.97 73 LEU A O 1
#

Organism: NCBI:txid858423